Protein AF-A0A967T4W1-F1 (afdb_monomer)

Foldseek 3Di:
DVVVLVVLLVCVVVDQAE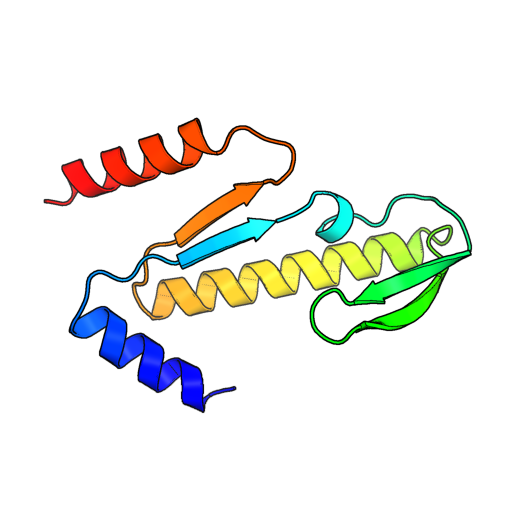AEAEDEPCQQFPDQPAFDWDADPPPRDTDTDGSNDPVSRVVSNVVSVVVVVVVVVSCVVSVHHYFYHYPPDDPPVSVVVSVVVVVVVD

Secondary structure (DSSP, 8-state):
-HHHHHHHHHHHHHS--EEEEEE-HHHHS----SEEEEEPTTT--EEEEE-S-HHHHHHHHHHHHHHHHHHHHHHHHTT-EEEEEETTS-SHHHHHHHHHHHHTT-

Sequence (106 aa):
DEKYNQQLKITNRKHDLVNIFINDRFEDELPDMGLVPLRDAETGEEVLVDTSSEKVRKEYQKKREKAKHKLRDHFLRMKIDMIELKTNASYIRPLMTFFRRRMHRY

Mean predicted aligned error: 5.99 Å

Structure (mmCIF, N/CA/C/O backbone):
data_AF-A0A967T4W1-F1
#
_entry.id   AF-A0A967T4W1-F1
#
loop_
_atom_site.group_PDB
_atom_site.id
_atom_site.type_symbol
_atom_site.label_atom_id
_atom_site.label_alt_id
_atom_site.label_comp_id
_atom_site.label_asym_id
_atom_site.label_entity_id
_atom_site.label_seq_id
_atom_site.pdbx_PDB_ins_code
_atom_site.Cartn_x
_atom_site.Cartn_y
_atom_site.Cartn_z
_atom_site.occupancy
_atom_site.B_iso_or_equiv
_atom_site.auth_seq_id
_atom_site.auth_comp_id
_atom_site.auth_asym_id
_atom_site.auth_atom_id
_atom_site.pdbx_PDB_model_num
ATOM 1 N N . ASP A 1 1 ? 14.399 -3.652 5.705 1.00 52.75 1 ASP A N 1
ATOM 2 C CA . ASP A 1 1 ? 15.808 -4.087 5.623 1.00 52.75 1 ASP A CA 1
ATOM 3 C C . ASP A 1 1 ? 16.638 -3.323 4.609 1.00 52.75 1 ASP A C 1
ATOM 5 O O . ASP A 1 1 ? 16.309 -3.285 3.429 1.00 52.75 1 ASP A O 1
ATOM 9 N N . GLU A 1 2 ? 17.745 -2.727 5.059 1.00 61.00 2 GLU A N 1
ATOM 10 C CA . GLU A 1 2 ? 18.696 -2.003 4.198 1.00 61.00 2 GLU A CA 1
ATOM 11 C C . GLU A 1 2 ? 19.424 -2.911 3.195 1.00 61.00 2 GLU A C 1
ATOM 13 O O . GLU A 1 2 ? 19.753 -2.464 2.094 1.00 61.00 2 GLU A O 1
ATOM 18 N N . LYS A 1 3 ? 19.609 -4.197 3.525 1.00 65.88 3 LYS A N 1
ATOM 19 C CA . LYS A 1 3 ? 20.266 -5.177 2.642 1.00 65.88 3 LYS A CA 1
ATOM 20 C C . LYS A 1 3 ? 19.537 -5.361 1.307 1.00 65.88 3 LYS A C 1
ATOM 22 O O . LYS A 1 3 ? 20.186 -5.400 0.263 1.00 65.88 3 LYS A O 1
ATOM 27 N N . TYR A 1 4 ? 18.204 -5.397 1.317 1.00 79.94 4 TYR A N 1
ATOM 28 C CA . TYR A 1 4 ? 17.415 -5.560 0.092 1.00 79.94 4 TYR A CA 1
ATOM 29 C C . TYR A 1 4 ? 17.479 -4.321 -0.818 1.00 79.94 4 TYR A C 1
ATOM 31 O O . TYR A 1 4 ? 17.474 -4.435 -2.041 1.00 79.94 4 TYR A O 1
ATOM 39 N N . ASN A 1 5 ? 17.640 -3.125 -0.245 1.00 81.94 5 ASN A N 1
ATOM 40 C CA . ASN A 1 5 ? 17.690 -1.876 -1.013 1.00 81.94 5 ASN A CA 1
ATOM 41 C C . ASN A 1 5 ? 18.906 -1.800 -1.940 1.00 81.94 5 ASN A C 1
ATOM 43 O O . ASN A 1 5 ? 18.815 -1.292 -3.059 1.00 81.94 5 ASN A O 1
ATOM 47 N N . GLN A 1 6 ? 20.060 -2.286 -1.479 1.00 83.00 6 GLN A N 1
ATOM 48 C CA . GLN A 1 6 ? 21.265 -2.309 -2.301 1.00 83.00 6 GLN A CA 1
ATOM 49 C C . GLN A 1 6 ? 21.120 -3.301 -3.459 1.00 83.00 6 GLN A C 1
ATOM 51 O O . GLN A 1 6 ? 21.472 -2.971 -4.592 1.00 83.00 6 GLN A O 1
ATOM 56 N N . GLN A 1 7 ? 20.537 -4.472 -3.195 1.00 87.38 7 GLN A N 1
ATOM 57 C CA . GLN A 1 7 ? 20.249 -5.475 -4.219 1.00 87.38 7 GLN A CA 1
ATOM 58 C C . GLN A 1 7 ? 19.262 -4.936 -5.261 1.00 87.38 7 GLN A C 1
ATOM 60 O O . GLN A 1 7 ? 19.564 -4.984 -6.449 1.00 87.38 7 GLN A O 1
ATOM 65 N N . LEU A 1 8 ? 18.162 -4.308 -4.832 1.00 87.44 8 LEU A N 1
ATOM 66 C CA . LEU A 1 8 ? 17.191 -3.662 -5.721 1.00 87.44 8 LEU A CA 1
ATOM 67 C C . LEU A 1 8 ? 17.826 -2.621 -6.648 1.00 87.44 8 LEU A C 1
ATOM 69 O O . LEU A 1 8 ? 17.538 -2.598 -7.843 1.00 87.44 8 LEU A O 1
ATOM 73 N N . LYS A 1 9 ? 18.717 -1.772 -6.121 1.00 85.38 9 LYS A N 1
ATOM 74 C CA . LYS A 1 9 ? 19.429 -0.775 -6.936 1.00 85.38 9 LYS A CA 1
ATOM 75 C C . LYS A 1 9 ? 20.334 -1.419 -7.981 1.00 85.38 9 LYS A C 1
ATOM 77 O O . LYS A 1 9 ? 20.419 -0.908 -9.095 1.00 85.38 9 LYS A O 1
ATOM 82 N N . ILE A 1 10 ? 21.034 -2.498 -7.629 1.00 87.19 10 ILE A N 1
ATOM 83 C CA . ILE A 1 10 ? 21.889 -3.226 -8.576 1.00 87.19 10 ILE A CA 1
ATOM 84 C C . ILE A 1 10 ? 21.022 -3.880 -9.655 1.00 87.19 10 ILE A C 1
ATOM 86 O O . ILE A 1 10 ? 21.329 -3.736 -10.837 1.00 87.19 10 ILE A O 1
ATOM 90 N N . THR A 1 11 ? 19.921 -4.527 -9.267 1.00 90.50 11 THR A N 1
ATOM 91 C CA . THR A 1 11 ? 18.977 -5.156 -10.197 1.00 90.50 11 THR A CA 1
ATOM 92 C C . THR A 1 11 ? 18.380 -4.134 -11.159 1.00 90.50 11 THR A C 1
ATOM 94 O O . THR A 1 11 ? 18.454 -4.354 -12.359 1.00 90.50 11 THR A O 1
ATOM 97 N N . ASN A 1 12 ? 17.906 -2.978 -10.679 1.00 90.62 12 ASN A N 1
ATOM 98 C CA . ASN A 1 12 ? 17.346 -1.921 -11.536 1.00 90.62 12 ASN A CA 1
ATOM 99 C C . ASN A 1 12 ? 18.365 -1.317 -12.523 1.00 90.62 12 ASN A C 1
ATOM 101 O O . ASN A 1 12 ? 17.995 -0.764 -13.550 1.00 90.62 12 ASN A O 1
ATOM 105 N N . ARG A 1 13 ? 19.669 -1.386 -12.219 1.00 86.88 13 ARG A N 1
ATOM 106 C CA . ARG A 1 13 ? 20.717 -0.942 -13.157 1.00 86.88 13 ARG A CA 1
ATOM 107 C C . ARG A 1 13 ? 20.989 -1.957 -14.261 1.00 86.88 13 ARG A C 1
ATOM 109 O O . ARG A 1 13 ? 21.421 -1.561 -15.336 1.00 86.88 13 ARG A O 1
ATOM 116 N N . LYS A 1 14 ? 20.820 -3.249 -13.970 1.00 91.25 14 LYS A N 1
ATOM 117 C CA . LYS A 1 14 ? 21.126 -4.350 -14.898 1.00 91.25 14 LYS A CA 1
ATOM 118 C C . LYS A 1 14 ? 19.903 -4.846 -15.669 1.00 91.25 14 LYS A C 1
ATOM 120 O O . LYS A 1 14 ? 20.064 -5.432 -16.732 1.00 91.25 14 LYS A O 1
ATOM 125 N N . HIS A 1 15 ? 18.710 -4.632 -15.127 1.00 90.31 15 HIS A N 1
ATOM 126 C CA . HIS A 1 15 ? 17.450 -5.143 -15.643 1.00 90.31 15 HIS A CA 1
ATOM 127 C C . HIS A 1 15 ? 16.387 -4.055 -15.646 1.00 90.31 15 HIS A C 1
ATOM 129 O O . HIS A 1 15 ? 16.427 -3.121 -14.847 1.00 90.31 15 HIS A O 1
ATOM 135 N N . ASP A 1 16 ? 15.399 -4.238 -16.512 1.00 86.38 16 ASP A N 1
ATOM 136 C CA . ASP A 1 16 ? 14.184 -3.445 -16.493 1.00 86.38 16 ASP A CA 1
ATOM 137 C C . ASP A 1 16 ? 13.273 -3.897 -15.342 1.00 86.38 16 ASP A C 1
ATOM 139 O O . ASP A 1 16 ? 12.538 -4.879 -15.458 1.00 86.38 16 ASP A O 1
ATOM 143 N N . LEU A 1 17 ? 13.373 -3.212 -14.202 1.00 90.00 17 LEU A N 1
ATOM 144 C CA . LEU A 1 17 ? 12.637 -3.561 -12.996 1.00 90.00 17 LEU A CA 1
ATOM 145 C C . LEU A 1 17 ? 11.398 -2.673 -12.832 1.00 90.00 17 LEU A C 1
ATOM 147 O O . LEU A 1 17 ? 11.490 -1.447 -12.776 1.00 90.00 17 LEU A O 1
ATOM 151 N N . VAL A 1 18 ? 10.240 -3.313 -12.669 1.00 90.12 18 VAL A N 1
ATOM 152 C CA . VAL A 1 18 ? 8.964 -2.645 -12.391 1.00 90.12 18 VAL A CA 1
ATOM 153 C C . VAL A 1 18 ? 8.395 -3.177 -11.087 1.00 90.12 18 VAL A C 1
ATOM 155 O O . VAL A 1 18 ? 8.277 -4.386 -10.901 1.00 90.12 18 VAL A O 1
ATOM 158 N N . ASN A 1 19 ? 8.026 -2.273 -10.186 1.00 90.31 19 ASN A N 1
ATOM 159 C CA . ASN A 1 19 ? 7.319 -2.621 -8.965 1.00 90.31 19 ASN A CA 1
ATOM 160 C C . ASN A 1 19 ? 5.804 -2.596 -9.210 1.00 90.31 19 ASN A C 1
ATOM 162 O O . ASN A 1 19 ? 5.267 -1.595 -9.684 1.00 90.31 19 ASN A O 1
ATOM 166 N N . ILE A 1 20 ? 5.120 -3.684 -8.862 1.00 91.50 20 ILE A N 1
ATOM 167 C CA . ILE A 1 20 ? 3.661 -3.761 -8.856 1.00 91.50 20 ILE A CA 1
ATOM 168 C C . ILE A 1 20 ? 3.203 -3.805 -7.401 1.00 91.50 20 ILE A C 1
ATOM 170 O O . ILE A 1 20 ? 3.436 -4.780 -6.692 1.00 91.50 20 ILE A O 1
ATOM 174 N N . PHE A 1 21 ? 2.530 -2.745 -6.974 1.00 89.88 21 PHE A N 1
ATOM 175 C CA . PHE A 1 21 ? 1.944 -2.626 -5.652 1.00 89.88 21 PHE A CA 1
ATOM 176 C C . PHE A 1 21 ? 0.468 -3.015 -5.726 1.00 89.88 21 PHE A C 1
ATOM 178 O O . PHE A 1 21 ? -0.319 -2.322 -6.371 1.00 89.88 21 PHE A O 1
ATOM 185 N N . ILE A 1 22 ? 0.101 -4.135 -5.106 1.00 90.06 22 ILE A N 1
ATOM 186 C CA . ILE A 1 22 ? -1.287 -4.596 -5.006 1.00 90.06 22 ILE A CA 1
ATOM 187 C C . ILE A 1 22 ? -1.834 -4.109 -3.673 1.00 90.06 22 ILE A C 1
ATOM 189 O O . ILE A 1 22 ? -1.173 -4.264 -2.653 1.00 90.06 22 ILE A O 1
ATOM 193 N N . ASN A 1 23 ? -3.016 -3.508 -3.700 1.00 89.88 23 ASN A N 1
ATOM 194 C CA . ASN A 1 23 ? -3.617 -2.909 -2.525 1.00 89.88 23 ASN A CA 1
ATOM 195 C C . ASN A 1 23 ? -5.095 -3.266 -2.413 1.00 89.88 23 ASN A C 1
ATOM 197 O O . ASN A 1 23 ? -5.866 -3.041 -3.354 1.00 89.88 23 ASN A O 1
ATOM 201 N N . ASP A 1 24 ? -5.505 -3.752 -1.250 1.00 89.06 24 ASP A N 1
ATOM 202 C CA . ASP A 1 24 ? -6.916 -3.944 -0.937 1.00 89.06 24 ASP A CA 1
ATOM 203 C C . ASP A 1 24 ? -7.531 -2.677 -0.324 1.00 89.06 24 ASP A C 1
ATOM 205 O O . ASP A 1 24 ? -6.860 -1.881 0.329 1.00 89.06 24 ASP A O 1
ATOM 209 N N . ARG A 1 25 ? -8.836 -2.463 -0.518 1.00 87.44 25 ARG A N 1
ATOM 210 C CA . ARG A 1 25 ? -9.543 -1.350 0.138 1.00 87.44 25 ARG A CA 1
ATOM 211 C C . ARG A 1 25 ? -9.491 -1.464 1.662 1.00 87.44 25 ARG A C 1
ATOM 213 O O . ARG A 1 25 ? -9.326 -0.455 2.332 1.00 87.44 25 ARG A O 1
ATOM 220 N N . PHE A 1 26 ? -9.575 -2.678 2.203 1.00 87.25 26 PHE A N 1
ATOM 221 C CA . PHE A 1 26 ? -9.592 -2.902 3.646 1.00 87.25 26 PHE A CA 1
ATOM 222 C C . PHE A 1 26 ? -8.198 -2.794 4.278 1.00 87.25 26 PHE A C 1
ATOM 224 O O . PHE A 1 26 ? -8.066 -2.746 5.499 1.00 87.25 26 PHE A O 1
ATOM 231 N N . GLU A 1 27 ? -7.150 -2.711 3.455 1.00 85.50 27 GLU A N 1
ATOM 232 C CA . GLU A 1 27 ? -5.808 -2.343 3.906 1.00 85.50 27 GLU A CA 1
ATOM 233 C C . GLU A 1 27 ? -5.643 -0.830 4.071 1.00 85.50 27 GLU A C 1
ATOM 235 O O . GLU A 1 27 ? -4.779 -0.408 4.841 1.00 85.50 27 GLU A O 1
ATOM 240 N N . ASP A 1 28 ? -6.455 -0.022 3.381 1.00 87.19 28 ASP A N 1
ATOM 241 C CA . ASP A 1 28 ? -6.462 1.441 3.499 1.00 87.19 28 ASP A CA 1
ATOM 242 C C . ASP A 1 28 ? -7.366 1.926 4.626 1.00 87.19 28 ASP A C 1
ATOM 244 O O . ASP A 1 28 ? -6.999 2.815 5.401 1.00 87.19 28 ASP A O 1
ATOM 248 N N . GLU A 1 29 ? -8.547 1.327 4.729 1.00 87.81 29 GLU A N 1
ATOM 249 C CA . GLU A 1 29 ? -9.561 1.677 5.710 1.00 87.81 29 GLU A CA 1
ATOM 250 C C . GLU A 1 29 ? -10.015 0.437 6.474 1.00 87.81 29 GLU A C 1
ATOM 252 O O . GLU A 1 29 ? -10.386 -0.578 5.891 1.00 87.81 29 GLU A O 1
ATOM 257 N N . LEU A 1 30 ? -10.016 0.529 7.804 1.00 90.00 30 LEU A N 1
ATOM 258 C CA . LEU A 1 30 ? -10.647 -0.494 8.628 1.00 90.00 30 LEU A CA 1
ATOM 259 C C . LEU A 1 30 ? -12.165 -0.260 8.616 1.00 90.00 30 LEU A C 1
ATOM 261 O O . LEU A 1 30 ? -12.599 0.799 9.080 1.00 90.00 30 LEU A O 1
ATOM 265 N N . PRO A 1 31 ? -12.974 -1.206 8.112 1.00 88.19 31 PRO A N 1
ATOM 266 C CA . PRO A 1 31 ? -14.427 -1.111 8.190 1.00 88.19 31 PRO A CA 1
ATOM 267 C C . PRO A 1 31 ? -14.905 -1.282 9.636 1.00 88.19 31 PRO A C 1
ATOM 269 O O . PRO A 1 31 ? -14.236 -1.917 10.448 1.00 88.19 31 PRO A O 1
ATOM 272 N N . ASP A 1 32 ? -16.078 -0.738 9.956 1.00 89.88 32 ASP A N 1
ATOM 273 C CA . ASP A 1 32 ? -16.713 -0.959 11.256 1.00 89.88 32 ASP A CA 1
ATOM 274 C C . ASP A 1 32 ? -17.317 -2.368 11.319 1.00 89.88 32 ASP A C 1
ATOM 276 O O . ASP A 1 32 ? -18.375 -2.621 10.743 1.00 89.88 32 ASP A O 1
ATOM 280 N N . MET A 1 33 ? -16.619 -3.297 11.973 1.00 89.06 33 MET A N 1
ATOM 281 C CA . MET A 1 33 ? -17.077 -4.677 12.175 1.00 89.06 33 MET A CA 1
ATOM 282 C C . MET A 1 33 ? -17.061 -5.105 13.651 1.00 89.06 33 MET A C 1
ATOM 284 O O . MET A 1 33 ? -17.214 -6.286 13.954 1.00 89.06 33 MET A O 1
ATOM 288 N N . GLY A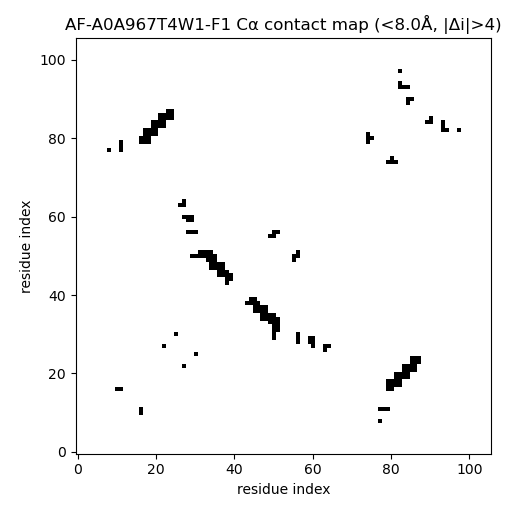 1 34 ? -16.877 -4.170 14.589 1.00 89.62 34 GLY A N 1
ATOM 289 C CA . GLY A 1 34 ? -16.702 -4.508 16.003 1.00 89.62 34 GLY A CA 1
ATOM 290 C C . GLY A 1 34 ? -15.330 -5.116 16.312 1.00 89.62 34 GLY A C 1
ATOM 291 O O . GLY A 1 34 ? -14.320 -4.762 15.699 1.00 89.62 34 GLY A O 1
ATOM 292 N N . LEU A 1 35 ? -15.281 -6.018 17.290 1.00 90.19 35 LEU A N 1
ATOM 293 C CA . LEU A 1 35 ? -14.061 -6.721 17.682 1.00 90.19 35 LEU A CA 1
ATOM 294 C C . LEU A 1 35 ? -13.851 -7.934 16.768 1.00 90.19 35 LEU A C 1
ATOM 296 O O . LEU A 1 35 ? -14.588 -8.914 16.867 1.00 90.19 35 LEU A O 1
ATOM 300 N N . VAL A 1 36 ? -12.849 -7.868 15.891 1.00 89.75 36 VAL A N 1
ATOM 301 C CA . VAL A 1 36 ? -12.573 -8.916 14.897 1.00 89.75 36 VAL A CA 1
ATOM 302 C C . VAL A 1 36 ? -11.154 -9.471 15.041 1.00 89.75 36 VAL A C 1
ATOM 304 O O . VAL A 1 36 ? -10.219 -8.704 15.293 1.00 89.75 36 VAL A O 1
ATOM 307 N N . PRO A 1 37 ? -10.956 -10.792 14.878 1.00 88.88 37 PRO A N 1
ATOM 308 C CA . PRO A 1 37 ? -9.627 -11.353 14.696 1.00 88.88 37 PRO A CA 1
ATOM 309 C C . PRO A 1 37 ? -9.137 -11.014 13.283 1.00 88.88 37 PRO A C 1
ATOM 311 O O . PRO A 1 37 ? -9.745 -11.404 12.287 1.00 88.88 37 PRO A O 1
ATOM 314 N N . LEU A 1 38 ? -8.044 -10.262 13.191 1.00 87.06 38 LEU A N 1
ATOM 315 C CA . LEU A 1 38 ? -7.332 -10.028 11.942 1.00 87.06 38 LEU A CA 1
ATOM 316 C C . LEU A 1 38 ? -6.176 -11.009 11.848 1.00 87.06 38 LEU A C 1
ATOM 318 O O . LEU A 1 38 ? -5.359 -11.086 12.762 1.00 87.06 38 LEU A O 1
ATOM 322 N N . ARG A 1 39 ? -6.103 -11.724 10.728 1.00 87.44 39 ARG A N 1
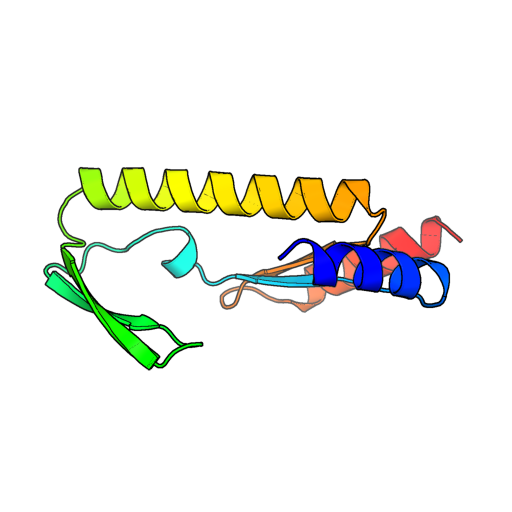ATOM 323 C CA . ARG A 1 39 ? -5.001 -12.628 10.425 1.00 87.44 39 ARG A CA 1
ATOM 324 C C . ARG A 1 39 ? -4.065 -11.994 9.409 1.00 87.44 39 ARG A C 1
ATOM 326 O O . ARG A 1 39 ? -4.510 -11.555 8.350 1.00 87.44 39 ARG A O 1
ATOM 333 N N . ASP A 1 40 ? -2.781 -11.973 9.725 1.00 82.06 40 ASP A N 1
ATOM 334 C CA . ASP A 1 40 ? -1.733 -11.584 8.794 1.00 82.06 40 ASP A CA 1
ATOM 335 C C . ASP A 1 40 ? -1.580 -12.670 7.714 1.00 82.06 40 ASP A C 1
ATOM 337 O O . ASP A 1 40 ? -1.419 -13.855 8.018 1.00 82.06 40 ASP A O 1
ATOM 341 N N . ALA A 1 41 ? -1.672 -12.282 6.441 1.00 77.06 41 ALA A N 1
ATOM 342 C CA . ALA A 1 41 ? -1.585 -13.211 5.315 1.00 77.06 41 ALA A CA 1
ATOM 343 C C . ALA A 1 41 ? -0.149 -13.695 5.028 1.00 77.06 41 ALA A C 1
ATOM 345 O O . ALA A 1 41 ? 0.026 -14.707 4.350 1.00 77.06 41 ALA A O 1
ATOM 346 N N . GLU A 1 42 ? 0.866 -12.988 5.525 1.00 74.69 42 GLU A N 1
ATOM 347 C CA . GLU A 1 42 ? 2.288 -13.266 5.316 1.00 74.69 42 GLU A CA 1
ATOM 348 C C . GLU A 1 42 ? 2.862 -14.133 6.442 1.00 74.69 42 GLU A C 1
ATOM 350 O O . GLU A 1 42 ? 3.606 -15.078 6.176 1.00 74.69 42 GLU A O 1
ATOM 355 N N . THR A 1 43 ? 2.509 -13.835 7.696 1.00 83.88 43 THR A N 1
ATOM 356 C CA . THR A 1 43 ? 3.027 -14.557 8.877 1.00 83.88 43 THR A CA 1
ATOM 357 C C . THR A 1 43 ? 2.051 -15.594 9.422 1.00 83.88 43 THR A C 1
ATOM 359 O O . THR A 1 43 ? 2.460 -16.556 10.072 1.00 83.88 43 THR A O 1
ATOM 362 N N . GLY A 1 44 ? 0.755 -15.424 9.151 1.00 87.31 44 GLY A N 1
ATOM 363 C CA . GLY A 1 44 ? -0.311 -16.243 9.713 1.00 87.31 44 GLY A CA 1
ATOM 364 C C . GLY A 1 44 ? -0.714 -15.868 11.140 1.00 87.31 44 GLY A C 1
ATOM 365 O O . GLY A 1 44 ? -1.596 -16.541 11.673 1.00 87.31 44 GLY A O 1
ATOM 366 N N . GLU A 1 45 ? -0.108 -14.841 11.745 1.00 88.94 45 GLU A N 1
ATOM 367 C CA . GLU A 1 45 ? -0.425 -14.380 13.102 1.00 88.94 45 GLU A CA 1
ATOM 368 C C . GLU A 1 45 ? -1.834 -13.781 13.187 1.00 88.94 45 GLU A C 1
ATOM 370 O O . GLU A 1 45 ? -2.285 -13.098 12.269 1.00 88.94 45 GLU A O 1
ATOM 375 N N . GLU A 1 46 ? -2.522 -14.012 14.307 1.00 89.62 46 GLU A N 1
ATOM 376 C CA . GLU A 1 46 ? -3.855 -13.467 14.570 1.00 89.62 46 GLU A CA 1
ATOM 377 C C . GLU A 1 46 ? -3.813 -12.419 15.681 1.00 89.62 46 GLU A C 1
ATOM 379 O O . GLU A 1 46 ? -3.232 -12.627 16.747 1.00 89.62 46 GLU A O 1
ATOM 384 N N . VAL A 1 47 ? -4.469 -11.286 15.440 1.00 88.88 47 VAL A N 1
ATOM 385 C CA . VAL A 1 47 ? -4.546 -10.166 16.377 1.00 88.88 47 VAL A CA 1
ATOM 386 C C . VAL A 1 47 ? -5.997 -9.731 16.516 1.00 88.88 47 VAL A C 1
ATOM 388 O O . VAL A 1 47 ? -6.682 -9.487 15.526 1.00 88.88 47 VAL A O 1
ATOM 391 N N . LEU A 1 48 ? -6.473 -9.600 17.752 1.00 89.62 48 LEU A N 1
ATOM 392 C CA . LEU A 1 48 ? -7.796 -9.044 18.028 1.00 89.62 48 LEU A CA 1
ATOM 393 C C . LEU A 1 48 ? -7.759 -7.522 17.883 1.00 89.62 48 LEU A C 1
ATOM 395 O O . LEU A 1 48 ? -7.011 -6.841 18.586 1.00 89.62 48 LEU A O 1
ATOM 399 N N . VAL A 1 49 ? -8.584 -6.990 16.984 1.00 88.00 49 VAL A N 1
ATOM 400 C CA . VAL A 1 49 ? -8.673 -5.555 16.712 1.00 88.00 49 VAL A CA 1
ATOM 401 C C . VAL A 1 49 ? -10.104 -5.077 16.911 1.00 88.00 49 VAL A C 1
ATOM 403 O O . VAL A 1 49 ? -11.038 -5.579 16.291 1.00 88.00 49 VAL A O 1
ATOM 406 N N . ASP A 1 50 ? -10.270 -4.074 17.774 1.00 89.38 50 ASP A N 1
ATOM 407 C CA . ASP A 1 50 ? -11.532 -3.352 17.922 1.00 89.38 50 ASP A CA 1
ATOM 408 C C . ASP A 1 50 ? -11.666 -2.319 16.797 1.00 89.38 50 ASP A C 1
ATOM 410 O O . ASP A 1 50 ? -11.125 -1.211 16.858 1.00 89.38 50 ASP A O 1
ATOM 414 N N . THR A 1 51 ? -12.379 -2.708 15.744 1.00 89.31 51 THR A N 1
ATOM 415 C CA . THR A 1 51 ? -12.630 -1.863 14.574 1.00 89.31 51 THR A CA 1
ATOM 416 C C . THR A 1 51 ? -13.798 -0.903 14.763 1.00 89.31 51 THR A C 1
ATOM 418 O O . THR A 1 51 ? -13.969 -0.029 13.915 1.00 89.31 51 THR A O 1
ATOM 421 N N . SER A 1 52 ? -14.561 -0.995 15.863 1.00 90.50 52 SER A N 1
ATOM 422 C CA . SER A 1 52 ? -15.672 -0.072 16.158 1.00 90.50 52 SER A CA 1
ATOM 423 C C . SER A 1 52 ? -15.197 1.309 16.607 1.00 90.50 52 SER A C 1
ATOM 425 O O . SER A 1 52 ? -15.879 2.320 16.422 1.00 90.50 52 SER A O 1
ATOM 427 N N . SER A 1 53 ? -13.983 1.379 17.153 1.00 92.50 53 SER A N 1
ATOM 428 C CA . SER A 1 53 ? -13.386 2.627 17.605 1.00 92.50 53 SER A CA 1
ATOM 429 C C . SER A 1 53 ? -12.959 3.504 16.426 1.00 92.50 53 SER A C 1
ATOM 431 O O . SER A 1 53 ? -11.971 3.237 15.738 1.00 92.50 53 SER A O 1
ATOM 433 N N . GLU A 1 54 ? -13.649 4.631 16.232 1.00 91.38 54 GLU A N 1
ATOM 434 C CA . GLU A 1 54 ? -13.301 5.626 15.207 1.00 91.38 54 GLU A CA 1
ATOM 435 C C . GLU A 1 54 ? -11.847 6.115 15.339 1.00 91.38 54 GLU A C 1
ATOM 437 O O . GLU A 1 54 ? -11.153 6.324 14.341 1.00 91.38 54 GLU A O 1
ATOM 442 N N . LYS A 1 55 ? -11.353 6.244 16.578 1.00 92.56 55 LYS A N 1
ATOM 443 C CA . LYS A 1 55 ? -9.962 6.616 16.860 1.00 92.56 55 LYS A CA 1
ATOM 444 C C . LYS A 1 55 ? -8.984 5.579 16.304 1.00 92.56 55 LYS A C 1
ATOM 446 O O . LYS A 1 55 ? -7.979 5.961 15.707 1.00 92.56 55 LYS A O 1
ATOM 451 N N . VAL A 1 56 ? -9.280 4.288 16.474 1.00 90.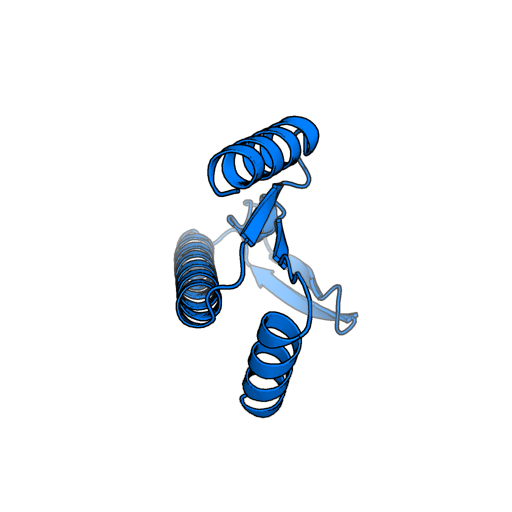19 56 VAL A N 1
ATOM 452 C CA . VAL A 1 56 ? -8.463 3.191 15.930 1.00 90.19 56 VAL A CA 1
ATOM 453 C C . VAL A 1 56 ? -8.476 3.231 14.403 1.00 90.19 56 VAL A C 1
ATOM 455 O O . VAL A 1 56 ? -7.404 3.202 13.798 1.00 90.19 56 VAL A O 1
ATOM 458 N N . ARG A 1 57 ? -9.651 3.395 13.779 1.00 91.88 57 ARG A N 1
ATOM 459 C CA . ARG A 1 57 ? -9.783 3.489 12.313 1.00 91.88 57 ARG A CA 1
ATOM 460 C C . ARG A 1 57 ? -8.975 4.652 11.725 1.00 91.88 57 ARG A C 1
ATOM 462 O O . ARG A 1 57 ? -8.212 4.453 10.780 1.00 91.88 57 ARG A O 1
ATOM 469 N N . LYS A 1 58 ? -9.068 5.847 12.321 1.00 92.56 58 LYS A N 1
ATOM 470 C CA . LYS A 1 58 ? -8.320 7.041 11.879 1.00 92.56 58 LYS A CA 1
ATOM 471 C C . LYS A 1 58 ? -6.808 6.883 12.032 1.00 92.56 58 LYS A C 1
ATOM 473 O O . LYS A 1 58 ? -6.053 7.219 11.119 1.00 92.56 58 LYS A O 1
ATOM 478 N N . GLU A 1 59 ? -6.346 6.366 13.170 1.00 92.31 59 GLU A N 1
ATOM 4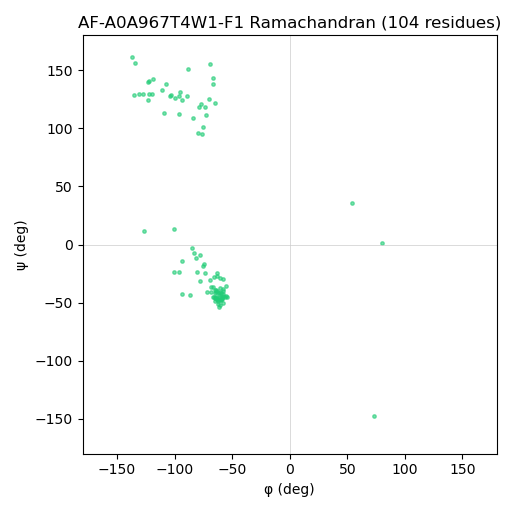79 C CA . GLU A 1 59 ? -4.915 6.138 13.392 1.00 92.31 59 GLU A CA 1
ATOM 480 C C . GLU A 1 59 ? -4.356 5.049 12.468 1.00 92.31 59 GLU A C 1
ATOM 482 O O . GLU A 1 59 ? -3.235 5.185 11.973 1.00 92.31 59 GLU A O 1
ATOM 487 N N . TYR A 1 60 ? -5.135 4.001 12.181 1.00 91.50 60 TYR A N 1
ATOM 488 C CA . TYR A 1 60 ? -4.768 2.978 11.204 1.00 91.50 60 TYR A CA 1
ATOM 489 C C . TYR A 1 60 ? -4.602 3.575 9.806 1.00 91.50 60 TYR A C 1
ATOM 491 O O . TYR A 1 60 ? -3.521 3.459 9.226 1.00 91.50 60 TYR A O 1
ATOM 499 N N . GLN A 1 61 ? -5.614 4.294 9.311 1.00 93.31 61 GLN A N 1
ATOM 500 C CA . GLN A 1 61 ? -5.576 4.941 7.998 1.00 93.31 61 GLN A CA 1
ATOM 501 C C . GLN A 1 61 ? -4.368 5.881 7.879 1.00 93.31 61 GLN A C 1
ATOM 503 O O . GLN A 1 61 ? -3.600 5.817 6.921 1.00 93.31 61 GLN A O 1
ATOM 508 N N . LYS A 1 62 ? -4.112 6.704 8.903 1.00 94.38 62 LYS A N 1
ATOM 509 C CA . LYS A 1 62 ? -2.952 7.606 8.935 1.00 94.38 62 LYS A CA 1
ATOM 510 C C . LYS A 1 62 ? -1.618 6.855 8.889 1.00 94.38 62 LYS A C 1
ATOM 512 O O . LYS A 1 62 ? -0.689 7.286 8.201 1.00 94.38 62 LYS A O 1
ATOM 517 N N . LYS A 1 63 ? -1.490 5.745 9.625 1.00 92.75 63 LYS A N 1
ATOM 518 C CA . LYS A 1 63 ? -0.287 4.897 9.594 1.00 92.75 63 LYS A CA 1
ATOM 519 C C . LYS A 1 63 ? -0.097 4.257 8.221 1.00 92.75 63 LYS A C 1
ATOM 521 O O . LYS A 1 63 ? 1.032 4.247 7.728 1.00 92.75 63 LYS A O 1
ATOM 526 N N . ARG A 1 64 ? -1.177 3.774 7.603 1.00 91.88 64 ARG A N 1
ATOM 527 C CA . ARG A 1 64 ? -1.168 3.165 6.268 1.00 91.88 64 ARG A CA 1
ATOM 528 C C . ARG A 1 64 ? -0.780 4.156 5.182 1.00 91.88 64 ARG A C 1
ATOM 530 O O . ARG A 1 64 ? 0.182 3.896 4.463 1.00 91.88 64 ARG A O 1
ATOM 537 N N . GLU A 1 65 ? -1.389 5.337 5.156 1.00 93.00 65 GLU A N 1
ATOM 538 C CA . GLU A 1 65 ? -1.019 6.413 4.228 1.00 93.00 65 GLU A CA 1
ATOM 539 C C . GLU A 1 65 ? 0.453 6.820 4.374 1.00 93.00 65 GLU A C 1
ATOM 541 O O . GLU A 1 65 ? 1.197 6.916 3.395 1.00 93.00 65 GLU A O 1
ATOM 546 N N . LYS A 1 66 ? 0.935 6.968 5.615 1.00 94.50 66 LYS A N 1
ATOM 547 C CA . LYS A 1 66 ? 2.347 7.275 5.878 1.00 94.50 66 LYS A CA 1
ATOM 548 C C . LYS A 1 66 ? 3.282 6.163 5.394 1.00 94.50 66 LYS A C 1
ATOM 550 O O . LYS A 1 66 ? 4.361 6.462 4.882 1.00 94.50 66 LYS A O 1
ATOM 555 N N . ALA A 1 67 ? 2.907 4.896 5.567 1.00 90.81 67 ALA A N 1
ATOM 556 C CA . ALA A 1 67 ? 3.684 3.759 5.081 1.00 90.81 67 ALA A CA 1
ATOM 557 C C . ALA A 1 67 ? 3.727 3.726 3.546 1.00 90.81 67 ALA A C 1
ATOM 559 O O . ALA A 1 67 ? 4.815 3.616 2.977 1.00 90.81 67 ALA A O 1
ATOM 560 N N . LYS A 1 68 ? 2.583 3.927 2.878 1.00 90.62 68 LYS A N 1
ATOM 561 C CA . LYS A 1 68 ? 2.499 4.026 1.415 1.00 90.62 68 LYS A CA 1
ATOM 562 C C . LYS A 1 68 ? 3.348 5.159 0.861 1.00 90.62 68 LYS A C 1
ATOM 564 O O . LYS A 1 68 ? 4.092 4.949 -0.093 1.00 90.62 68 LYS A O 1
ATOM 569 N N . HIS A 1 69 ? 3.277 6.346 1.462 1.00 91.75 69 HIS A N 1
ATOM 570 C CA . HIS A 1 69 ? 4.083 7.488 1.032 1.00 91.75 69 HIS A CA 1
ATOM 571 C C . HIS A 1 69 ? 5.580 7.188 1.142 1.00 91.75 69 HIS A C 1
ATOM 573 O O . HIS A 1 69 ? 6.320 7.359 0.178 1.00 91.75 69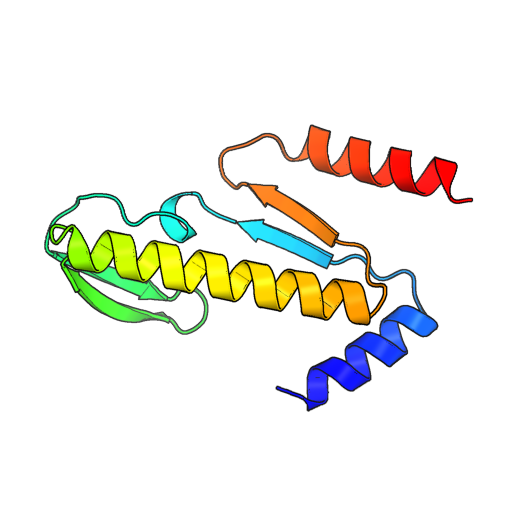 HIS A O 1
ATOM 579 N N . LYS A 1 70 ? 6.021 6.652 2.288 1.00 91.56 70 LYS A N 1
ATOM 580 C CA . LYS A 1 70 ? 7.420 6.246 2.483 1.00 91.56 70 LYS A CA 1
ATOM 581 C C . LYS A 1 70 ? 7.871 5.217 1.449 1.00 91.56 70 LYS A C 1
ATOM 583 O O . LYS A 1 70 ? 8.985 5.315 0.943 1.00 91.56 70 LYS A O 1
ATOM 588 N N . LEU A 1 71 ? 7.021 4.237 1.145 1.00 88.19 71 LEU A N 1
ATOM 589 C CA . LEU A 1 71 ? 7.315 3.204 0.158 1.00 88.19 71 LEU A CA 1
ATOM 590 C C . LEU A 1 71 ? 7.452 3.804 -1.248 1.00 88.19 71 LEU A C 1
ATOM 592 O O . LEU A 1 71 ? 8.433 3.531 -1.939 1.00 88.19 71 LEU A O 1
ATOM 596 N N . ARG A 1 72 ? 6.518 4.679 -1.643 1.00 89.31 72 ARG A N 1
ATOM 597 C CA . ARG A 1 72 ? 6.562 5.407 -2.921 1.00 89.31 72 ARG A CA 1
ATOM 598 C C . ARG A 1 72 ? 7.834 6.240 -3.054 1.00 89.31 72 ARG A C 1
ATOM 600 O O . ARG A 1 72 ? 8.545 6.094 -4.047 1.00 89.31 72 ARG A O 1
ATOM 607 N N . ASP A 1 73 ? 8.161 7.049 -2.047 1.00 90.06 73 ASP A N 1
ATOM 608 C CA . ASP A 1 73 ? 9.378 7.872 -2.039 1.00 90.06 73 ASP A CA 1
ATOM 609 C C . ASP A 1 73 ? 10.636 7.016 -2.177 1.00 90.06 73 ASP A C 1
ATOM 611 O O . ASP A 1 73 ? 11.586 7.369 -2.880 1.00 90.06 73 ASP A O 1
ATOM 615 N N . HIS A 1 74 ? 10.644 5.868 -1.504 1.00 88.69 74 HIS A N 1
ATOM 616 C CA . HIS A 1 74 ? 11.762 4.942 -1.529 1.00 88.69 74 HIS A CA 1
ATOM 617 C C . HIS A 1 74 ? 12.018 4.395 -2.937 1.00 88.69 74 HIS A C 1
ATOM 619 O O . HIS A 1 74 ? 13.147 4.473 -3.430 1.00 88.69 7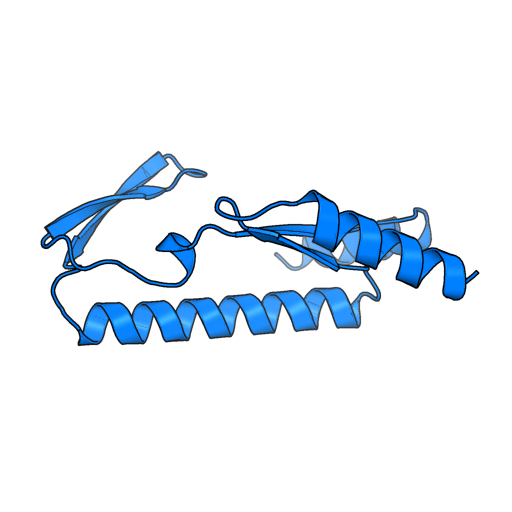4 HIS A O 1
ATOM 625 N N . PHE A 1 75 ? 10.980 3.916 -3.628 1.00 87.25 75 PHE A N 1
ATOM 626 C CA . PHE A 1 75 ? 11.107 3.434 -5.008 1.00 87.25 75 PHE A CA 1
ATOM 627 C C . PHE A 1 75 ? 11.409 4.555 -6.007 1.00 87.25 75 PHE A C 1
ATOM 629 O O . PHE A 1 75 ? 12.245 4.364 -6.897 1.00 87.25 75 PHE A O 1
ATOM 636 N N . LEU A 1 76 ? 10.839 5.749 -5.807 1.00 86.75 76 LEU A N 1
ATOM 637 C CA . LEU A 1 76 ? 11.132 6.929 -6.622 1.00 86.75 76 LEU A CA 1
ATOM 638 C C . LEU A 1 76 ? 12.625 7.291 -6.564 1.00 86.75 76 LEU A C 1
ATOM 640 O O . LEU A 1 76 ? 13.263 7.489 -7.599 1.00 86.75 76 LEU A O 1
ATOM 644 N N . ARG A 1 77 ? 13.225 7.295 -5.365 1.00 87.94 77 ARG A N 1
ATOM 645 C CA . ARG A 1 77 ? 14.668 7.544 -5.172 1.00 87.94 77 ARG A CA 1
ATOM 646 C C . ARG A 1 77 ? 15.553 6.490 -5.837 1.00 87.94 77 ARG A C 1
ATOM 648 O O . ARG A 1 77 ? 16.693 6.785 -6.191 1.00 87.94 77 ARG A O 1
ATOM 655 N N . MET A 1 78 ? 15.053 5.267 -6.002 1.00 88.31 78 MET A N 1
ATOM 656 C CA . MET A 1 78 ? 15.753 4.189 -6.706 1.00 88.31 78 MET A CA 1
ATOM 657 C C . MET A 1 78 ? 15.555 4.229 -8.227 1.00 88.31 78 MET A C 1
ATOM 659 O O . MET A 1 78 ? 16.180 3.429 -8.924 1.00 88.31 78 MET A O 1
ATOM 663 N N . LYS A 1 79 ? 14.742 5.170 -8.737 1.00 87.38 79 LYS A N 1
ATOM 664 C CA . LYS A 1 79 ? 14.320 5.251 -10.143 1.00 87.38 79 LYS A CA 1
ATOM 665 C C . LYS A 1 79 ? 13.696 3.938 -10.632 1.00 87.38 79 LYS A C 1
ATOM 667 O O . LYS A 1 79 ? 13.925 3.534 -11.767 1.00 87.38 79 LYS A O 1
ATOM 672 N N . ILE A 1 80 ? 12.962 3.259 -9.751 1.00 89.50 80 ILE A N 1
ATOM 673 C CA . ILE A 1 80 ? 12.193 2.062 -10.091 1.00 89.50 80 ILE A CA 1
ATOM 674 C C . ILE A 1 80 ? 10.781 2.527 -10.432 1.00 89.50 80 ILE A C 1
ATOM 676 O O . ILE A 1 80 ? 10.139 3.227 -9.648 1.00 89.50 80 ILE A O 1
ATOM 680 N N . ASP A 1 81 ? 10.317 2.162 -11.620 1.00 88.06 81 ASP A N 1
ATOM 681 C CA . ASP A 1 81 ? 8.960 2.443 -12.067 1.00 88.06 81 ASP A CA 1
ATOM 682 C C . ASP A 1 81 ? 7.954 1.642 -11.215 1.00 88.06 81 ASP A C 1
ATOM 684 O O . ASP A 1 81 ? 8.180 0.470 -10.913 1.00 88.06 81 ASP A O 1
ATOM 688 N N . MET A 1 82 ? 6.840 2.268 -10.822 1.00 89.38 82 MET A N 1
ATOM 689 C CA . MET A 1 82 ? 5.813 1.647 -9.977 1.00 89.38 82 MET A CA 1
ATOM 690 C C . MET A 1 82 ? 4.438 1.678 -10.651 1.00 89.38 82 MET A C 1
ATOM 692 O O . MET A 1 82 ? 4.057 2.688 -11.255 1.00 89.38 82 MET A O 1
ATOM 696 N N . ILE A 1 83 ? 3.692 0.585 -10.503 1.00 91.81 83 ILE A N 1
ATOM 697 C CA . ILE A 1 83 ? 2.286 0.432 -10.880 1.00 91.81 83 ILE A CA 1
ATOM 698 C C . ILE A 1 83 ? 1.507 0.092 -9.618 1.00 91.81 83 ILE A C 1
ATOM 700 O O . ILE A 1 83 ? 1.875 -0.828 -8.899 1.00 91.81 83 ILE A O 1
ATOM 704 N N . GLU A 1 84 ? 0.423 0.810 -9.361 1.00 90.00 84 GLU A N 1
ATOM 705 C CA . GLU A 1 84 ? -0.493 0.499 -8.267 1.00 90.00 84 GLU A CA 1
ATOM 706 C C . GLU A 1 84 ? -1.759 -0.146 -8.821 1.00 90.00 84 GLU A C 1
ATOM 708 O O . GLU A 1 84 ? -2.395 0.384 -9.737 1.00 90.00 84 GLU A O 1
ATOM 713 N N . LEU A 1 85 ? -2.109 -1.300 -8.264 1.00 92.25 85 LEU A N 1
ATOM 714 C CA . LEU A 1 85 ? -3.288 -2.081 -8.597 1.00 92.25 85 LEU A CA 1
ATOM 715 C C . LEU A 1 85 ? -4.170 -2.191 -7.360 1.00 92.25 85 LEU A C 1
ATOM 717 O O . LEU A 1 85 ? -3.676 -2.351 -6.247 1.00 92.25 85 LEU A O 1
ATOM 721 N N . LYS A 1 86 ? -5.485 -2.141 -7.566 1.00 90.81 86 LYS A N 1
ATOM 722 C CA . LYS A 1 86 ? -6.456 -2.383 -6.501 1.00 90.81 86 LYS A CA 1
ATOM 723 C C . LYS A 1 86 ? -7.131 -3.726 -6.710 1.00 90.81 86 LYS A C 1
ATOM 725 O O . LYS A 1 86 ? -7.518 -4.030 -7.837 1.00 90.81 86 LYS A O 1
ATOM 730 N N . THR A 1 87 ? -7.316 -4.493 -5.641 1.00 88.94 87 THR A N 1
ATOM 731 C CA . THR A 1 87 ? -8.009 -5.796 -5.689 1.00 88.94 87 THR A CA 1
ATOM 732 C C . THR A 1 87 ? -9.459 -5.666 -6.168 1.00 88.94 87 THR A C 1
ATOM 734 O O . THR A 1 87 ? -9.991 -6.564 -6.812 1.00 88.94 87 THR A O 1
ATOM 737 N N . ASN A 1 88 ? -10.090 -4.517 -5.910 1.00 88.81 88 ASN A N 1
ATOM 738 C CA . ASN A 1 88 ? -11.482 -4.223 -6.241 1.00 88.81 88 ASN A CA 1
ATOM 739 C C . ASN A 1 88 ? -11.668 -3.373 -7.515 1.00 88.81 88 ASN A C 1
ATOM 741 O O . ASN A 1 88 ? -12.758 -2.842 -7.732 1.00 88.81 88 ASN A O 1
ATOM 745 N N . ALA A 1 89 ? -10.635 -3.209 -8.350 1.00 89.06 89 ALA A N 1
ATOM 746 C CA . ALA A 1 89 ? -10.719 -2.434 -9.588 1.00 89.06 89 ALA A CA 1
ATOM 747 C C . ALA A 1 89 ? -10.020 -3.131 -10.765 1.00 89.06 89 ALA A C 1
ATOM 749 O O . ALA A 1 89 ? -9.170 -4.000 -10.598 1.00 89.06 89 ALA A O 1
ATOM 750 N N . SER A 1 90 ? -10.360 -2.726 -11.992 1.00 90.50 90 SER A N 1
ATOM 751 C CA . SER A 1 90 ? -9.721 -3.269 -13.195 1.00 90.50 90 SER A CA 1
ATOM 752 C C . SER A 1 90 ? -8.231 -2.911 -13.247 1.00 90.50 90 SER A C 1
ATOM 754 O O . SER A 1 90 ? -7.870 -1.735 -13.321 1.00 90.50 90 SER A O 1
ATOM 756 N N . TYR A 1 91 ? -7.371 -3.931 -13.301 1.00 90.81 91 TYR A N 1
ATOM 757 C CA . TYR A 1 91 ? -5.921 -3.783 -13.468 1.00 90.81 91 TYR 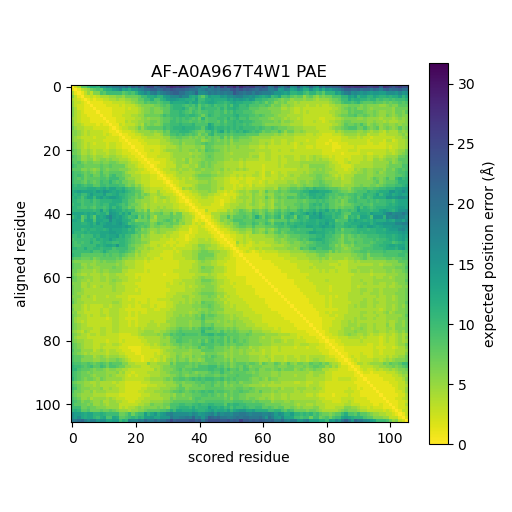A CA 1
ATOM 758 C C . TYR A 1 91 ? -5.506 -3.410 -14.902 1.00 90.81 91 TYR A C 1
ATOM 760 O O . TYR A 1 91 ? -4.397 -2.923 -15.120 1.00 90.81 91 TYR A O 1
ATOM 768 N N . ILE A 1 92 ? -6.399 -3.585 -15.886 1.00 93.19 92 ILE A N 1
ATOM 769 C CA . ILE A 1 92 ? -6.105 -3.347 -17.308 1.00 93.19 92 ILE A CA 1
ATOM 770 C C . ILE A 1 92 ? -5.741 -1.879 -17.543 1.00 93.19 92 ILE A C 1
ATOM 772 O O . ILE A 1 92 ? -4.732 -1.581 -18.180 1.00 93.19 92 ILE A O 1
ATOM 776 N N . ARG A 1 93 ? -6.538 -0.947 -17.003 1.00 90.31 93 ARG A N 1
ATOM 777 C CA . ARG A 1 93 ? -6.313 0.494 -17.194 1.00 90.31 93 ARG A CA 1
ATOM 778 C C . ARG A 1 93 ? -4.966 0.959 -16.611 1.00 90.31 93 ARG A C 1
ATOM 780 O O . ARG A 1 93 ? -4.219 1.585 -17.361 1.00 90.31 93 ARG A O 1
ATOM 787 N N . PRO A 1 94 ? -4.610 0.660 -15.342 1.00 91.62 94 PRO A N 1
ATOM 788 C CA . PRO A 1 94 ? -3.290 0.982 -14.795 1.00 91.62 94 PRO A CA 1
ATOM 789 C C . PRO A 1 94 ? -2.127 0.429 -15.624 1.00 91.62 94 PRO A C 1
ATOM 791 O O . PRO A 1 94 ? -1.191 1.172 -15.921 1.00 91.62 94 PRO A O 1
ATOM 794 N N . LEU A 1 95 ? -2.206 -0.837 -16.053 1.00 92.62 95 LEU A N 1
ATOM 795 C CA . LEU A 1 95 ? -1.165 -1.460 -16.875 1.00 92.62 95 LEU A CA 1
ATOM 796 C C . LEU A 1 95 ? -1.039 -0.781 -18.244 1.00 92.62 95 LEU A C 1
ATOM 798 O O . LEU A 1 95 ? 0.063 -0.425 -18.654 1.00 92.62 95 LEU A O 1
ATOM 802 N N . MET A 1 96 ? -2.151 -0.536 -18.943 1.00 92.56 96 MET A N 1
ATOM 803 C CA . MET A 1 96 ? -2.121 0.151 -20.239 1.00 92.56 96 MET A CA 1
ATOM 804 C C . MET A 1 96 ? -1.533 1.558 -20.129 1.00 92.56 96 MET A C 1
ATOM 806 O O . MET A 1 96 ? -0.695 1.940 -20.946 1.00 92.56 96 MET A O 1
ATOM 810 N N . THR A 1 97 ? -1.946 2.329 -19.120 1.00 90.88 97 THR A N 1
ATOM 811 C CA . THR A 1 97 ? -1.403 3.670 -18.864 1.00 90.88 97 THR A CA 1
ATOM 812 C C . THR A 1 97 ? 0.098 3.612 -18.602 1.00 90.88 97 THR A C 1
ATOM 814 O O . THR A 1 97 ? 0.851 4.428 -19.137 1.00 90.88 97 THR A O 1
ATOM 817 N N . PHE A 1 98 ? 0.549 2.623 -17.829 1.00 91.38 98 PHE A N 1
ATOM 818 C CA . PHE A 1 98 ? 1.962 2.407 -17.557 1.00 91.38 98 PHE A CA 1
ATOM 819 C C . PHE A 1 98 ? 2.769 2.126 -18.831 1.00 91.38 98 PHE A C 1
ATOM 821 O O . PHE A 1 98 ? 3.755 2.818 -19.097 1.00 91.38 98 PHE A O 1
ATOM 828 N N . PHE A 1 99 ? 2.334 1.163 -19.649 1.00 90.62 99 PHE A N 1
ATOM 829 C CA . PHE A 1 99 ? 3.032 0.816 -20.888 1.00 90.62 99 PHE A CA 1
ATOM 830 C C . PHE A 1 99 ? 3.032 1.971 -21.894 1.00 90.62 99 PHE A C 1
ATOM 832 O O . PHE A 1 99 ? 4.067 2.246 -22.495 1.00 90.62 99 PHE A O 1
ATOM 839 N N . ARG A 1 100 ? 1.925 2.717 -22.022 1.00 90.75 100 ARG A N 1
ATOM 840 C CA . ARG A 1 100 ? 1.873 3.933 -22.856 1.00 90.75 100 ARG A CA 1
ATOM 841 C C . ARG A 1 100 ? 2.876 4.986 -22.398 1.00 90.75 100 ARG A C 1
ATOM 843 O O . ARG A 1 100 ? 3.628 5.506 -23.214 1.00 90.75 100 ARG A O 1
ATOM 850 N N . ARG A 1 101 ? 2.940 5.266 -21.091 1.00 89.00 101 ARG A N 1
ATOM 851 C CA . ARG A 1 101 ? 3.912 6.214 -20.523 1.00 89.00 101 ARG A CA 1
ATOM 852 C C . ARG A 1 101 ? 5.352 5.808 -20.835 1.00 89.00 101 ARG A C 1
ATOM 854 O O . ARG A 1 101 ? 6.180 6.677 -21.085 1.00 89.00 101 ARG A O 1
ATOM 861 N N . ARG A 1 102 ? 5.657 4.507 -20.806 1.00 86.94 102 ARG A N 1
ATOM 862 C CA . ARG A 1 102 ? 6.991 3.998 -21.149 1.00 86.94 102 ARG A CA 1
ATOM 863 C C . ARG A 1 102 ? 7.285 4.076 -22.638 1.00 86.94 102 ARG A C 1
ATOM 865 O O . ARG A 1 102 ? 8.383 4.492 -22.970 1.00 86.94 102 ARG A O 1
ATOM 872 N N . MET A 1 103 ? 6.323 3.764 -23.507 1.00 87.25 103 MET A N 1
ATOM 873 C CA . MET A 1 103 ? 6.496 3.913 -24.957 1.00 87.25 103 MET A CA 1
ATOM 874 C C . MET A 1 103 ? 6.836 5.346 -25.374 1.00 87.25 103 MET A C 1
ATOM 876 O O . MET A 1 103 ? 7.528 5.516 -26.356 1.00 87.25 103 MET A O 1
ATOM 880 N N . HIS A 1 104 ? 6.390 6.369 -24.639 1.00 80.81 104 HIS A N 1
ATOM 881 C CA . HIS A 1 104 ? 6.766 7.764 -24.917 1.00 80.81 104 HIS A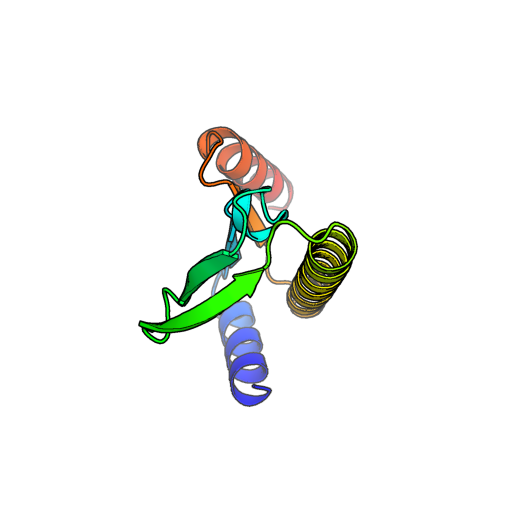 CA 1
ATOM 882 C C . HIS A 1 104 ? 8.140 8.177 -24.365 1.00 80.81 104 HIS A C 1
ATOM 884 O O . HIS A 1 104 ? 8.606 9.277 -24.650 1.00 80.81 104 HIS A O 1
ATOM 890 N N . ARG A 1 105 ? 8.753 7.354 -23.507 1.00 74.12 105 ARG A N 1
ATOM 891 C CA . ARG A 1 105 ? 10.051 7.632 -22.872 1.00 74.12 105 ARG A CA 1
ATOM 892 C C . ARG A 1 105 ? 11.225 7.037 -23.669 1.00 74.12 105 ARG A C 1
ATOM 894 O O . ARG A 1 105 ? 12.366 7.390 -23.381 1.00 74.12 105 ARG A O 1
ATOM 901 N N . TYR A 1 106 ? 10.930 6.142 -24.612 1.00 55.84 106 TYR A N 1
ATOM 902 C CA . TYR A 1 106 ? 11.851 5.530 -25.574 1.00 55.84 106 TYR A CA 1
ATOM 903 C C . TYR A 1 106 ? 11.488 5.993 -26.983 1.00 55.84 106 TYR A C 1
ATOM 905 O O . TYR A 1 106 ? 12.409 6.030 -27.823 1.00 55.84 106 TYR A O 1
#

Radius of gyration: 17.2 Å; Cα contacts (8 Å, |Δi|>4): 99; chains: 1; bounding box: 39×24×44 Å

Solvent-accessible surface area (backbone atoms only — not comparable to full-atom values): 6243 Å² total; per-residue (Å²): 117,74,71,58,54,58,52,51,48,54,47,50,74,78,41,96,52,71,46,76,46,77,42,50,70,68,72,52,41,60,64,78,70,39,77,38,79,46,65,41,90,88,81,63,53,73,43,83,42,62,32,59,40,65,68,51,30,53,53,49,28,53,52,40,53,52,51,52,50,53,52,51,53,52,36,54,76,61,72,42,51,76,47,73,36,45,76,88,50,78,55,63,60,53,51,52,53,49,54,54,58,50,62,75,74,107

pLDDT: mean 87.78, std 6.78, range [52.75, 94.5]